Protein AF-A0A0M3JFP6-F1 (afdb_monomer_lite)

pLDDT: mean 85.05, std 11.23, range [45.84, 94.44]

InterPro domains:
  IPR027417 P-loop containing nucleoside triphosphate hydrolase [G3DSA:3.40.50.300] (1-70)
  IPR027417 P-loop containing nucleoside triphosphate hydrolase [SSF52540] (1-60)

Radius of gyration: 14.87 Å; chains: 1; bounding box: 34×40×28 Å

Organism: Anisakis simplex (NCBI:txid6269)

Foldseek 3Di:
DEAEPPVVVVPVVSQQVVLVVPDPPVCSVVDDDQDPVNQLVVCVVVVHQWYKYWYFDPDPDRDIDMDIGGNPPPD

Secondary structure (DSSP, 8-state):
-EEE-GGGGG-HHHHHHHHHHHS-GGGGGG--PPPHHHHHHHHHHTT-SEEEEEEEE-SSS-EEEEEEEE-----

Structure (mmCIF, N/CA/C/O backbone):
data_AF-A0A0M3JFP6-F1
#
_entry.id   AF-A0A0M3JFP6-F1
#
loop_
_atom_site.group_PDB
_atom_site.id
_atom_site.type_symbol
_atom_site.label_atom_id
_atom_site.label_alt_id
_atom_site.label_comp_id
_atom_site.label_asym_id
_atom_site.label_entity_id
_atom_site.label_seq_id
_atom_site.pdbx_PDB_ins_code
_atom_site.Cartn_x
_atom_site.Cartn_y
_atom_site.Cartn_z
_atom_site.occupancy
_atom_site.B_iso_or_equiv
_atom_site.auth_seq_id
_atom_site.auth_comp_id
_atom_site.auth_asym_id
_atom_site.auth_atom_id
_atom_site.pdbx_PDB_model_num
ATOM 1 N N . LEU A 1 1 ? -0.665 -5.117 -11.851 1.00 90.12 1 LEU A N 1
ATOM 2 C CA . LEU A 1 1 ? -1.239 -4.174 -10.865 1.00 90.12 1 LEU A CA 1
ATOM 3 C C . LEU A 1 1 ? -0.126 -3.250 -10.399 1.00 90.12 1 LEU A C 1
ATOM 5 O O . LEU A 1 1 ? 0.935 -3.759 -10.069 1.00 90.12 1 LEU A O 1
ATOM 9 N N . ALA A 1 2 ? -0.345 -1.938 -10.391 1.00 92.19 2 ALA A N 1
ATOM 10 C CA . ALA A 1 2 ? 0.637 -0.971 -9.902 1.00 92.19 2 ALA A CA 1
ATOM 11 C C . ALA A 1 2 ? 0.100 -0.271 -8.645 1.00 92.19 2 ALA A C 1
ATOM 13 O O . ALA A 1 2 ? -1.014 0.251 -8.662 1.00 92.19 2 ALA A O 1
ATOM 14 N N . ALA A 1 3 ? 0.885 -0.278 -7.571 1.00 92.44 3 ALA A N 1
ATOM 15 C CA . ALA A 1 3 ? 0.660 0.485 -6.353 1.00 92.44 3 ALA A CA 1
ATOM 16 C C . ALA A 1 3 ? 1.600 1.694 -6.334 1.00 92.44 3 ALA A C 1
ATOM 18 O O . ALA A 1 3 ? 2.809 1.562 -6.513 1.00 92.44 3 ALA A O 1
ATOM 19 N N . ASN A 1 4 ? 1.033 2.873 -6.095 1.00 91.75 4 ASN A N 1
ATOM 20 C CA . ASN A 1 4 ? 1.747 4.145 -6.129 1.00 91.75 4 ASN A CA 1
ATOM 21 C C . ASN A 1 4 ? 1.825 4.763 -4.731 1.00 91.75 4 ASN A C 1
ATOM 23 O O . ASN A 1 4 ? 1.055 4.395 -3.845 1.00 91.75 4 ASN A O 1
ATOM 27 N N . LYS A 1 5 ? 2.707 5.757 -4.572 1.00 89.56 5 LYS A N 1
ATOM 28 C CA . LYS A 1 5 ? 2.867 6.542 -3.335 1.00 89.56 5 LYS A CA 1
ATOM 29 C C . LYS A 1 5 ? 3.151 5.671 -2.103 1.00 89.56 5 LYS A C 1
ATOM 31 O O . LYS A 1 5 ? 2.671 5.940 -1.003 1.00 89.56 5 LYS A O 1
ATOM 36 N N . ILE A 1 6 ? 3.907 4.586 -2.291 1.00 90.38 6 ILE A N 1
ATOM 37 C CA . ILE A 1 6 ? 4.223 3.622 -1.222 1.00 90.38 6 ILE A CA 1
ATOM 38 C C . ILE A 1 6 ? 5.011 4.247 -0.063 1.00 90.38 6 ILE A C 1
ATOM 40 O O . ILE A 1 6 ? 5.016 3.716 1.045 1.00 90.38 6 ILE A O 1
ATOM 44 N N . ASP A 1 7 ? 5.665 5.375 -0.321 1.00 87.69 7 ASP A N 1
ATOM 45 C CA . ASP A 1 7 ? 6.388 6.208 0.634 1.00 87.69 7 ASP A CA 1
ATOM 46 C C . ASP A 1 7 ? 5.498 6.727 1.773 1.00 87.69 7 ASP A C 1
ATOM 48 O O . ASP A 1 7 ? 5.976 6.797 2.907 1.00 87.69 7 ASP A O 1
ATOM 52 N N . ILE A 1 8 ? 4.197 6.939 1.527 1.00 89.38 8 ILE A N 1
ATOM 53 C CA . ILE A 1 8 ? 3.218 7.366 2.544 1.00 89.38 8 ILE A CA 1
ATOM 54 C C . ILE A 1 8 ? 3.163 6.395 3.731 1.00 89.38 8 ILE A C 1
ATOM 56 O O . ILE A 1 8 ? 2.901 6.815 4.857 1.00 89.38 8 ILE A O 1
ATOM 60 N N . ARG A 1 9 ? 3.467 5.105 3.526 1.00 88.62 9 ARG A N 1
ATOM 61 C CA . ARG A 1 9 ? 3.498 4.100 4.606 1.00 88.62 9 ARG A CA 1
ATOM 62 C C . ARG A 1 9 ? 4.477 4.452 5.731 1.00 88.62 9 ARG A C 1
ATOM 64 O O . ARG A 1 9 ? 4.310 3.962 6.842 1.00 88.62 9 ARG A O 1
ATOM 71 N N . ASN A 1 10 ? 5.472 5.296 5.455 1.00 86.88 10 ASN A N 1
ATOM 72 C CA . ASN A 1 10 ? 6.480 5.727 6.421 1.00 86.88 10 ASN A CA 1
ATOM 73 C C . ASN A 1 10 ? 6.184 7.115 7.024 1.00 86.88 10 ASN A C 1
ATOM 75 O O . ASN A 1 10 ? 7.006 7.637 7.776 1.00 86.88 10 ASN A O 1
ATOM 79 N N . GLU A 1 11 ? 5.038 7.728 6.703 1.00 88.88 11 GLU A N 1
ATOM 80 C CA . GLU A 1 11 ? 4.689 9.094 7.104 1.00 88.88 11 GLU A CA 1
ATOM 81 C C . GLU A 1 11 ? 3.432 9.138 7.992 1.00 88.88 11 GLU A C 1
ATOM 83 O O . GLU A 1 11 ? 2.334 9.426 7.512 1.00 88.88 11 GLU A O 1
ATOM 88 N N . PRO A 1 12 ? 3.555 8.916 9.313 1.00 87.56 12 PRO A N 1
ATOM 89 C CA . PRO A 1 12 ? 2.400 8.755 10.204 1.00 87.56 12 PRO A CA 1
ATOM 90 C C . PRO A 1 12 ? 1.450 9.963 10.223 1.00 87.56 12 PRO A C 1
ATOM 92 O O . PRO A 1 12 ? 0.238 9.790 10.287 1.00 87.56 12 PRO A O 1
ATOM 95 N N . LYS A 1 13 ? 1.976 11.189 10.088 1.00 88.81 13 LYS A N 1
ATOM 96 C CA . LYS A 1 13 ? 1.149 12.408 10.004 1.00 88.81 13 LYS A CA 1
ATOM 97 C C . LYS A 1 13 ? 0.306 12.454 8.728 1.00 88.81 13 LYS A C 1
ATOM 99 O O . LYS A 1 13 ? -0.837 12.900 8.750 1.00 88.81 13 LYS A O 1
ATOM 104 N N . THR A 1 14 ? 0.877 11.996 7.617 1.00 88.44 14 THR A N 1
ATOM 105 C CA . THR A 1 14 ? 0.194 11.926 6.324 1.00 88.44 14 THR A CA 1
ATOM 106 C C . THR A 1 14 ? -0.898 10.856 6.370 1.00 88.44 14 THR A C 1
ATOM 108 O O . THR A 1 14 ? -1.998 11.090 5.876 1.00 88.44 14 THR A O 1
ATOM 111 N N . ILE A 1 15 ? -0.639 9.728 7.043 1.00 90.06 15 ILE A N 1
ATOM 112 C CA . ILE A 1 15 ? -1.612 8.648 7.281 1.00 90.06 15 ILE A CA 1
ATOM 113 C C . ILE A 1 15 ? -2.812 9.148 8.092 1.00 90.06 15 ILE A C 1
ATOM 115 O O . ILE A 1 15 ? -3.945 8.938 7.671 1.00 90.06 15 ILE A O 1
ATOM 119 N N . GLU A 1 16 ? -2.584 9.837 9.215 1.00 88.69 16 GLU A N 1
ATOM 120 C CA . GLU A 1 16 ? -3.664 10.372 10.061 1.00 88.69 16 GLU A CA 1
ATOM 121 C C . GLU A 1 16 ? -4.551 11.358 9.291 1.00 88.69 16 GLU A C 1
ATOM 123 O O . GLU A 1 16 ? -5.779 11.290 9.354 1.00 88.69 16 GLU A O 1
ATOM 128 N N . LYS A 1 17 ? -3.931 12.252 8.511 1.00 90.56 17 LYS A N 1
ATOM 129 C CA . LYS A 1 17 ? -4.660 13.202 7.669 1.00 90.56 17 LYS A CA 1
ATOM 130 C C . LYS A 1 17 ? -5.502 12.486 6.607 1.00 90.56 17 LYS A C 1
ATOM 132 O O . LYS A 1 17 ? -6.678 12.800 6.463 1.00 90.56 17 LYS A O 1
ATOM 137 N N . LEU A 1 18 ? -4.924 11.510 5.905 1.00 89.50 18 LEU A N 1
ATOM 138 C CA . LEU A 1 18 ? -5.628 10.701 4.902 1.00 89.50 18 LEU A CA 1
ATOM 139 C C . LEU A 1 18 ? -6.806 9.929 5.503 1.00 89.50 18 LEU A C 1
ATOM 141 O O . LEU A 1 18 ? -7.863 9.867 4.882 1.00 89.50 18 LEU A O 1
ATOM 145 N N . ALA A 1 19 ? -6.638 9.365 6.701 1.00 90.38 19 ALA A N 1
ATOM 146 C CA . ALA A 1 19 ? -7.706 8.663 7.403 1.00 90.38 19 ALA A CA 1
ATOM 147 C C . ALA A 1 19 ? -8.913 9.585 7.622 1.00 90.38 19 ALA A C 1
ATOM 149 O O . ALA A 1 19 ? -10.028 9.223 7.261 1.00 90.38 19 ALA A O 1
ATOM 150 N N . ARG A 1 20 ? -8.677 10.806 8.118 1.00 90.56 20 ARG A N 1
ATOM 151 C CA . ARG A 1 20 ? -9.726 11.813 8.362 1.00 90.56 20 ARG A CA 1
ATOM 152 C C . ARG A 1 20 ? -10.363 12.382 7.097 1.00 90.56 20 ARG A C 1
ATOM 154 O O . ARG A 1 20 ? -11.499 12.831 7.148 1.00 90.56 20 ARG A O 1
ATOM 161 N N . GLU A 1 21 ? -9.639 12.410 5.981 1.00 91.12 21 GLU A N 1
ATOM 162 C CA . GLU A 1 21 ? -10.180 12.884 4.699 1.00 91.12 21 GLU A CA 1
ATOM 163 C C . GLU A 1 21 ? -11.050 11.831 4.001 1.00 91.12 21 GLU A C 1
ATOM 165 O O . GLU A 1 21 ? -11.990 12.184 3.290 1.00 91.12 21 GLU A O 1
ATOM 170 N N . LEU A 1 22 ? -10.728 10.545 4.169 1.00 87.25 22 LEU A N 1
ATOM 171 C CA . LEU A 1 22 ? -11.385 9.446 3.456 1.00 87.25 22 LEU A CA 1
ATOM 172 C C . LEU A 1 22 ? -12.479 8.748 4.271 1.00 87.25 22 LEU A C 1
ATOM 174 O O . LEU A 1 22 ? -13.355 8.119 3.680 1.00 87.25 22 LEU A O 1
ATOM 178 N N . TYR A 1 23 ? -12.424 8.834 5.599 1.00 87.94 23 TYR A N 1
ATOM 179 C CA . TYR A 1 23 ? -13.331 8.148 6.515 1.00 87.94 23 TYR A CA 1
ATOM 180 C C . TYR A 1 23 ? -13.967 9.142 7.489 1.00 87.94 23 TYR A C 1
ATOM 182 O O . TYR A 1 23 ? -13.384 10.174 7.818 1.00 87.94 23 TYR A O 1
ATOM 190 N N . GLY A 1 24 ? -15.174 8.818 7.959 1.00 86.19 24 GLY A N 1
ATOM 191 C CA . GLY A 1 24 ? -15.799 9.523 9.080 1.00 86.19 24 GLY A CA 1
ATOM 192 C C . GLY A 1 24 ? -15.058 9.260 10.394 1.00 86.19 24 GLY A C 1
ATOM 193 O O . GLY A 1 24 ? -14.299 8.293 10.501 1.00 86.19 24 GLY A O 1
ATOM 194 N N . GLU A 1 25 ? -15.279 10.107 11.408 1.00 85.56 25 GLU A N 1
ATOM 195 C CA . GLU A 1 25 ? -14.639 9.945 12.727 1.00 85.56 25 GLU A CA 1
ATOM 196 C C . GLU A 1 25 ? -14.930 8.578 13.366 1.00 85.56 25 GLU A C 1
ATOM 198 O O . GLU A 1 25 ? -14.070 8.015 14.038 1.00 85.56 25 GLU A O 1
ATOM 203 N N . ASP A 1 26 ? -16.101 8.005 13.085 1.00 89.12 26 ASP A N 1
ATOM 204 C CA . ASP A 1 26 ? -16.549 6.680 13.521 1.00 89.12 26 ASP A CA 1
ATOM 205 C C . ASP A 1 26 ? -15.763 5.513 12.896 1.00 89.12 26 ASP A C 1
ATOM 207 O O . ASP A 1 26 ? -15.850 4.383 13.374 1.00 89.12 26 ASP A O 1
ATOM 211 N N . GLN A 1 27 ? -14.997 5.764 11.832 1.00 85.31 27 GLN A N 1
ATOM 212 C CA . GLN A 1 27 ? -14.317 4.731 11.043 1.00 85.31 27 GLN A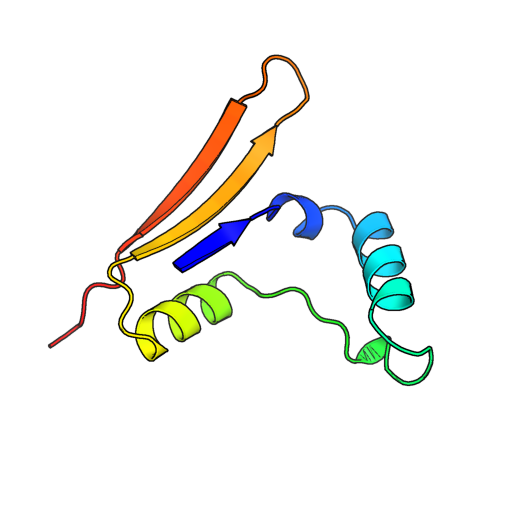 CA 1
ATOM 213 C C . GLN A 1 27 ? -12.795 4.904 10.991 1.00 85.31 27 GLN A C 1
ATOM 215 O O . GLN A 1 27 ? -12.118 4.129 10.310 1.00 85.31 27 GLN A O 1
ATOM 220 N N . LEU A 1 28 ? -12.234 5.869 11.729 1.00 84.38 28 LEU A N 1
ATOM 221 C CA . LEU A 1 28 ? -10.789 6.121 11.751 1.00 84.38 28 LEU A CA 1
ATOM 222 C C . LEU A 1 28 ? -9.984 4.889 12.176 1.00 84.38 28 LEU A C 1
ATOM 224 O O . LEU A 1 28 ? -8.968 4.586 11.553 1.00 84.38 28 LEU A O 1
ATOM 228 N N . ASP A 1 29 ? -10.481 4.127 13.152 1.00 86.00 29 ASP A N 1
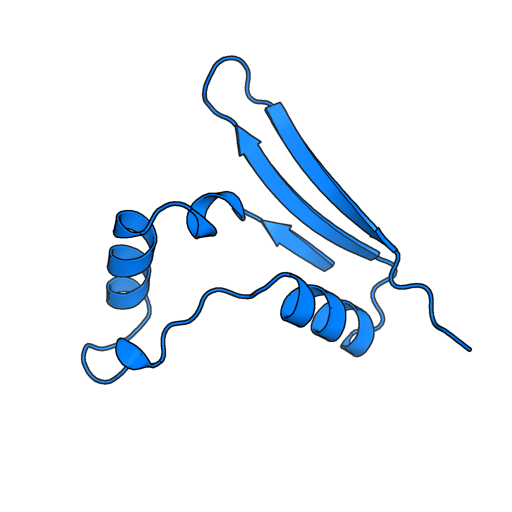ATOM 229 C CA . ASP A 1 29 ? -9.832 2.900 13.635 1.00 86.00 29 ASP A CA 1
ATOM 230 C C . ASP A 1 29 ? -9.803 1.776 12.584 1.00 86.00 29 ASP A C 1
ATOM 232 O O . ASP A 1 29 ? -9.031 0.824 12.695 1.00 86.00 29 ASP A O 1
ATOM 236 N N . SER A 1 30 ? -10.635 1.878 11.543 1.00 85.62 30 SER A N 1
ATOM 237 C CA . SER A 1 30 ? -10.682 0.920 10.433 1.00 85.62 30 SER A CA 1
ATOM 238 C C . SER A 1 30 ? -9.762 1.304 9.272 1.00 85.62 30 SER A C 1
ATOM 240 O O . SER A 1 30 ? -9.575 0.503 8.349 1.00 85.62 30 SER A O 1
ATOM 242 N N . PHE A 1 31 ? -9.177 2.507 9.287 1.00 88.44 31 PHE A N 1
ATOM 243 C CA . PHE A 1 31 ? -8.281 2.944 8.225 1.00 88.44 31 PHE A CA 1
ATOM 244 C C . PHE A 1 31 ? -6.984 2.138 8.241 1.00 88.44 31 PHE A C 1
ATOM 246 O O . PHE A 1 31 ? -6.199 2.182 9.187 1.00 88.44 31 PHE A O 1
ATOM 253 N N . LYS A 1 32 ? -6.712 1.444 7.136 1.00 90.12 32 LYS A N 1
ATOM 254 C CA . LYS A 1 32 ? -5.441 0.758 6.910 1.00 90.12 32 LYS A CA 1
ATOM 255 C C . LYS A 1 32 ? -4.932 1.019 5.503 1.00 90.12 32 LYS A C 1
ATOM 257 O O . LYS A 1 32 ? -5.681 0.967 4.528 1.00 90.12 32 LYS A O 1
ATOM 262 N N . LEU A 1 33 ? -3.631 1.265 5.391 1.00 91.31 33 LEU A N 1
ATOM 263 C CA . LEU A 1 33 ? -2.969 1.286 4.095 1.00 91.31 33 LEU A CA 1
ATOM 264 C C . LEU A 1 33 ? -2.855 -0.135 3.548 1.00 91.31 33 LEU A C 1
ATOM 266 O O . LEU A 1 33 ? -2.618 -1.082 4.295 1.00 91.31 33 LEU A O 1
ATOM 270 N N . VAL A 1 34 ? -2.958 -0.264 2.226 1.00 91.75 34 VAL A N 1
ATOM 271 C CA . VAL A 1 34 ? -2.736 -1.540 1.544 1.00 91.75 34 VAL A CA 1
ATOM 272 C C . VAL A 1 34 ? -1.289 -1.971 1.755 1.00 91.75 34 VAL A C 1
ATOM 274 O O . VAL A 1 34 ? -0.354 -1.244 1.394 1.00 91.75 34 VAL A O 1
ATOM 277 N N . THR A 1 35 ? -1.102 -3.157 2.324 1.00 92.25 35 THR A N 1
ATOM 278 C CA . THR A 1 35 ? 0.213 -3.784 2.499 1.00 92.25 35 THR A CA 1
ATOM 279 C C . THR A 1 35 ? 0.712 -4.399 1.192 1.00 92.25 35 THR A C 1
ATOM 281 O O . THR A 1 35 ? -0.060 -4.641 0.261 1.00 92.25 35 THR A O 1
ATOM 284 N N . ARG A 1 36 ? 2.017 -4.690 1.115 1.00 91.25 36 ARG A N 1
ATOM 285 C CA . ARG A 1 36 ? 2.600 -5.382 -0.046 1.00 91.25 36 ARG A CA 1
ATOM 286 C C . ARG A 1 36 ? 1.907 -6.725 -0.304 1.00 91.25 36 ARG A C 1
ATOM 288 O O . ARG A 1 36 ? 1.500 -6.997 -1.426 1.00 91.25 36 ARG A O 1
ATOM 295 N N . GLU A 1 37 ? 1.729 -7.531 0.742 1.00 92.69 37 GLU A N 1
ATOM 296 C CA . GLU A 1 37 ? 1.113 -8.859 0.642 1.00 92.69 37 GLU A CA 1
ATOM 297 C C . GLU A 1 37 ? -0.341 -8.785 0.152 1.00 92.69 37 GLU A C 1
ATOM 299 O O . GLU A 1 37 ? -0.754 -9.577 -0.694 1.00 92.69 37 GLU A O 1
ATOM 304 N N . GLU A 1 38 ? -1.124 -7.817 0.636 1.00 93.69 38 GLU A N 1
ATOM 305 C CA . GLU A 1 38 ? -2.481 -7.578 0.129 1.00 93.69 38 GLU A CA 1
ATOM 306 C C . GLU A 1 38 ? -2.465 -7.159 -1.348 1.00 93.69 38 GLU A C 1
ATOM 308 O O . GLU A 1 38 ? -3.298 -7.631 -2.125 1.00 93.69 38 GLU A O 1
ATOM 313 N N . GLY A 1 39 ? -1.500 -6.329 -1.755 1.00 93.38 39 GLY A N 1
ATOM 314 C CA . GLY A 1 39 ? -1.288 -5.941 -3.150 1.00 93.38 39 GLY A CA 1
ATOM 315 C C . GLY A 1 39 ? -0.947 -7.127 -4.058 1.00 93.38 39 GLY A C 1
ATOM 316 O O . GLY A 1 39 ? -1.557 -7.284 -5.116 1.00 93.38 39 GLY A O 1
ATOM 317 N N . GLU A 1 40 ? -0.045 -8.008 -3.627 1.00 93.56 40 GLU A N 1
ATOM 318 C CA . GLU A 1 40 ? 0.308 -9.245 -4.338 1.00 93.56 40 GLU A CA 1
ATOM 319 C C . GLU A 1 40 ? -0.885 -10.206 -4.432 1.00 93.56 40 GLU A C 1
ATOM 321 O O . GLU A 1 40 ? -1.187 -10.728 -5.509 1.00 93.56 40 GLU A O 1
ATOM 326 N N . LYS A 1 41 ? -1.622 -10.415 -3.332 1.00 93.94 41 LYS A N 1
ATOM 327 C CA . LYS A 1 41 ? -2.849 -11.233 -3.324 1.00 93.94 41 LYS A CA 1
ATOM 328 C C . LYS A 1 41 ? -3.897 -10.673 -4.278 1.00 93.94 41 LYS A C 1
ATOM 330 O O . LYS A 1 41 ? -4.524 -11.439 -5.008 1.00 93.94 41 LYS A O 1
ATOM 335 N N . LEU A 1 42 ? -4.076 -9.353 -4.306 1.00 94.06 42 LEU A N 1
ATOM 336 C CA . LEU A 1 42 ? -4.997 -8.699 -5.229 1.00 94.06 42 LEU A CA 1
ATOM 337 C C . LEU A 1 42 ? -4.538 -8.857 -6.681 1.00 94.06 42 LEU A C 1
ATOM 339 O O . LEU A 1 42 ? -5.356 -9.195 -7.532 1.00 94.06 42 LEU A O 1
ATOM 343 N N . ALA A 1 43 ? -3.245 -8.678 -6.961 1.00 93.88 43 ALA A N 1
ATOM 344 C CA . ALA A 1 43 ? -2.668 -8.878 -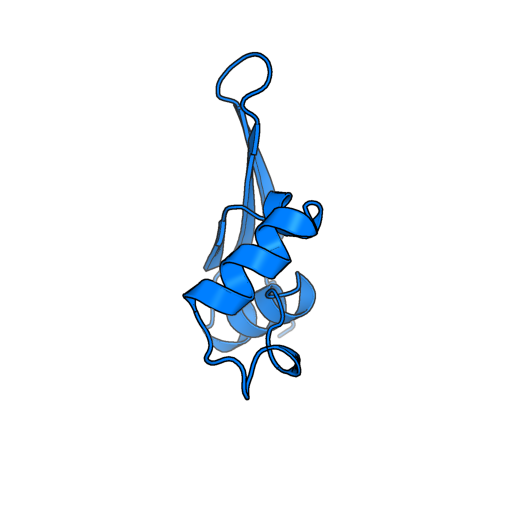8.289 1.00 93.88 43 ALA A CA 1
ATOM 345 C C . ALA A 1 43 ? -2.889 -10.314 -8.793 1.00 93.88 43 ALA A C 1
ATOM 347 O O . ALA A 1 43 ? -3.344 -10.500 -9.922 1.00 93.88 43 ALA A O 1
ATOM 348 N N . ASN A 1 44 ? -2.672 -11.312 -7.933 1.00 92.38 44 ASN A N 1
ATOM 349 C CA . ASN A 1 44 ? -2.982 -12.712 -8.222 1.00 92.38 44 ASN A CA 1
ATOM 350 C C . ASN A 1 44 ? -4.480 -12.925 -8.480 1.00 92.38 44 ASN A C 1
ATOM 352 O O . ASN A 1 44 ? -4.855 -13.541 -9.478 1.00 92.38 44 ASN A O 1
ATOM 356 N N . LYS A 1 45 ? -5.345 -12.377 -7.616 1.00 94.44 45 LYS A N 1
ATOM 357 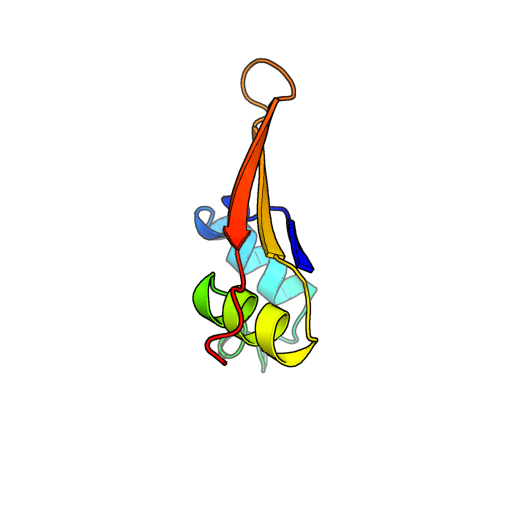C CA . LYS A 1 45 ? -6.807 -12.519 -7.710 1.00 94.44 45 LYS A CA 1
ATOM 358 C C . LYS A 1 45 ? -7.368 -11.978 -9.026 1.00 94.44 45 LYS A C 1
ATOM 360 O O . LYS A 1 45 ? -8.285 -12.575 -9.577 1.00 94.44 45 LYS A O 1
ATOM 365 N N . ILE A 1 46 ? -6.827 -10.869 -9.529 1.00 93.94 46 ILE A N 1
ATOM 366 C CA . ILE A 1 46 ? -7.262 -10.268 -10.801 1.00 93.94 46 ILE A CA 1
ATOM 367 C C . ILE A 1 46 ? -6.534 -10.846 -12.024 1.00 93.94 46 ILE A C 1
ATOM 369 O O . ILE A 1 46 ? -6.772 -10.395 -13.141 1.00 93.94 46 ILE A O 1
ATOM 373 N N . GLY A 1 47 ? -5.630 -11.814 -11.834 1.00 91.94 47 GLY A N 1
ATOM 374 C CA . GLY A 1 47 ? -4.846 -12.408 -12.915 1.00 91.94 47 GLY A CA 1
ATOM 375 C C . GLY A 1 47 ? -3.846 -11.445 -13.560 1.00 91.94 47 GLY A C 1
ATOM 376 O O . GLY A 1 47 ? -3.559 -11.580 -14.748 1.00 91.94 47 GLY A O 1
ATOM 377 N N . ALA A 1 48 ? -3.330 -10.468 -12.809 1.00 91.75 48 ALA A N 1
ATOM 378 C CA . ALA A 1 48 ? -2.276 -9.589 -13.299 1.00 91.75 48 ALA A CA 1
ATOM 379 C C . ALA A 1 48 ? -0.989 -10.384 -13.579 1.00 91.75 48 ALA A C 1
ATOM 381 O O . ALA A 1 48 ? -0.710 -11.379 -12.917 1.00 91.75 48 ALA A O 1
ATOM 382 N N . TYR A 1 49 ? -0.196 -9.912 -14.545 1.00 90.25 49 TYR A N 1
ATOM 383 C CA . TYR A 1 49 ? 1.108 -10.502 -14.871 1.00 90.25 49 TYR A CA 1
ATOM 384 C C . TYR A 1 49 ? 2.175 -10.235 -13.797 1.00 90.25 49 TYR A C 1
ATOM 386 O O . TYR A 1 49 ? 3.019 -11.081 -13.528 1.00 90.25 49 TYR A O 1
ATOM 394 N N . ALA A 1 50 ? 2.133 -9.042 -13.202 1.00 89.62 50 ALA A N 1
ATOM 395 C CA . ALA A 1 50 ? 3.041 -8.634 -12.141 1.00 89.62 50 ALA A CA 1
ATOM 396 C C . ALA A 1 50 ? 2.362 -7.636 -11.196 1.00 89.62 50 ALA A C 1
ATOM 398 O O . ALA A 1 50 ? 1.411 -6.926 -11.571 1.00 89.62 50 ALA A O 1
ATOM 399 N N . PHE A 1 51 ? 2.887 -7.556 -9.979 1.00 92.88 51 PHE A N 1
ATOM 400 C CA . PHE A 1 51 ? 2.617 -6.503 -9.011 1.00 92.88 51 PHE A CA 1
ATOM 401 C C . PHE A 1 51 ? 3.822 -5.560 -8.941 1.00 92.88 51 PHE A C 1
ATOM 403 O O . PHE A 1 51 ? 4.957 -6.008 -8.837 1.00 92.88 51 PHE A O 1
ATOM 410 N N . VAL A 1 52 ? 3.592 -4.251 -9.016 1.00 93.69 52 VAL A N 1
ATOM 411 C CA . VAL A 1 52 ? 4.663 -3.247 -8.983 1.00 93.69 52 VAL A CA 1
ATOM 412 C C . VAL A 1 52 ? 4.353 -2.216 -7.914 1.00 93.69 52 VAL A C 1
ATOM 414 O O . VAL A 1 52 ? 3.244 -1.693 -7.873 1.00 93.69 52 VAL A O 1
ATOM 417 N N . GLU A 1 53 ? 5.332 -1.900 -7.075 1.00 92.56 53 GLU A N 1
ATOM 418 C CA . GLU A 1 53 ? 5.260 -0.825 -6.087 1.00 92.56 53 GLU A CA 1
ATOM 419 C C . GLU A 1 53 ? 6.175 0.323 -6.505 1.00 92.56 53 GLU A C 1
ATOM 421 O O . GLU A 1 53 ? 7.362 0.096 -6.727 1.00 92.56 53 GLU A O 1
ATOM 426 N N . CYS A 1 54 ? 5.646 1.544 -6.597 1.00 91.25 54 CYS A N 1
ATOM 427 C CA . CYS A 1 54 ? 6.391 2.718 -7.047 1.00 91.25 54 CYS A CA 1
ATOM 428 C C . CYS A 1 54 ? 6.236 3.919 -6.099 1.00 91.25 54 CYS A C 1
ATOM 430 O O . CYS A 1 54 ? 5.142 4.219 -5.608 1.00 91.25 54 CYS A O 1
ATOM 432 N N . SER A 1 55 ? 7.327 4.662 -5.908 1.00 89.25 55 SER A N 1
ATOM 433 C CA . SER A 1 55 ? 7.342 5.991 -5.282 1.00 89.25 55 SER A CA 1
ATOM 434 C C . SER A 1 55 ? 8.180 6.980 -6.087 1.00 89.25 55 SER A C 1
ATOM 436 O O . SER A 1 55 ? 9.137 6.608 -6.772 1.00 89.25 55 SER A O 1
ATOM 438 N N . VAL A 1 56 ? 7.819 8.260 -5.992 1.00 85.19 56 VAL A N 1
ATOM 439 C CA . VAL A 1 56 ? 8.614 9.366 -6.535 1.00 85.19 56 VAL A CA 1
ATOM 440 C C . VAL A 1 56 ? 9.461 9.927 -5.400 1.00 85.19 56 VAL A C 1
ATOM 442 O O . VAL A 1 56 ? 8.940 10.257 -4.339 1.00 85.19 56 VAL A O 1
ATOM 445 N N . LYS A 1 57 ? 10.779 10.016 -5.596 1.00 70.69 57 LYS A N 1
ATOM 446 C CA . LYS A 1 57 ? 11.686 10.659 -4.639 1.00 70.69 57 LYS A CA 1
ATOM 447 C C . LYS A 1 57 ? 11.969 12.087 -5.098 1.00 70.69 57 LYS A C 1
ATOM 449 O O . LYS A 1 57 ? 12.700 12.290 -6.066 1.00 70.69 57 LYS A O 1
ATOM 454 N N . ASP A 1 58 ? 11.453 13.065 -4.357 1.00 62.78 58 ASP A N 1
ATOM 455 C CA . ASP A 1 58 ? 11.587 14.494 -4.695 1.00 62.78 58 ASP A CA 1
ATOM 456 C C . ASP A 1 58 ? 12.952 15.110 -4.349 1.00 62.78 58 ASP A C 1
ATOM 458 O O . ASP A 1 58 ? 13.257 16.227 -4.753 1.00 62.78 58 ASP A O 1
ATOM 462 N N . LYS A 1 59 ? 13.818 14.412 -3.605 1.00 58.00 59 LYS A N 1
ATOM 463 C CA . LYS A 1 59 ? 14.901 15.100 -2.883 1.00 58.00 59 LYS A CA 1
ATO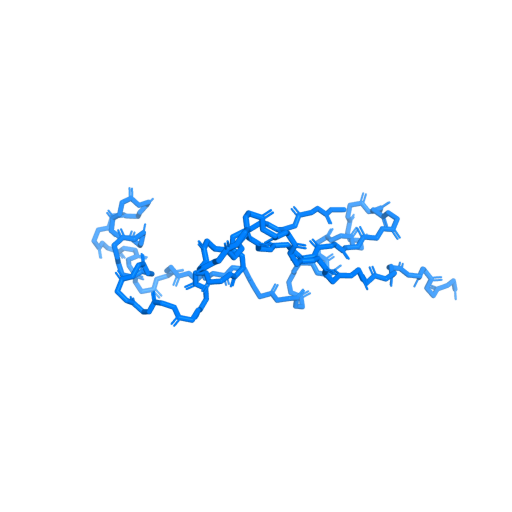M 464 C C . LYS A 1 59 ? 16.062 15.643 -3.724 1.00 58.00 59 LYS A C 1
ATOM 466 O O . LYS A 1 59 ? 16.796 16.463 -3.187 1.00 58.00 59 LYS A O 1
ATOM 471 N N . VAL A 1 60 ? 16.277 15.233 -4.983 1.00 57.22 60 VAL A N 1
ATOM 472 C CA . VAL A 1 60 ? 17.433 15.759 -5.760 1.00 57.22 60 VAL A CA 1
ATOM 473 C C . VAL A 1 60 ? 17.230 15.776 -7.283 1.00 57.22 60 VAL A C 1
ATOM 475 O O . VAL A 1 60 ? 17.704 16.680 -7.961 1.00 57.22 60 VAL A O 1
ATOM 478 N N . LYS A 1 61 ? 16.518 14.800 -7.844 1.00 59.31 61 LYS A N 1
ATOM 479 C CA . LYS A 1 61 ? 16.098 14.705 -9.253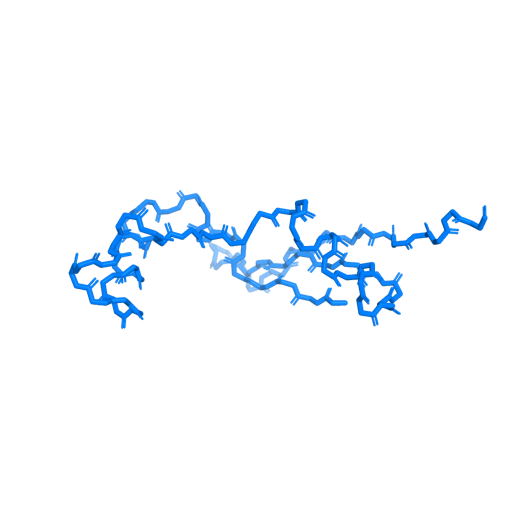 1.00 59.31 61 LYS A CA 1
ATOM 480 C C . LYS A 1 61 ? 14.839 13.851 -9.225 1.00 59.31 61 LYS A C 1
ATOM 482 O O . LYS A 1 61 ? 14.892 12.826 -8.549 1.00 59.31 61 LYS A O 1
ATOM 487 N N . HIS A 1 62 ? 13.759 14.255 -9.899 1.00 63.03 62 HIS A N 1
ATOM 488 C CA . HIS A 1 62 ? 12.508 13.491 -10.010 1.00 63.03 62 HIS A CA 1
ATOM 489 C C . HIS A 1 62 ? 12.814 12.051 -10.446 1.00 63.03 62 HIS A C 1
ATOM 491 O O . HIS A 1 62 ? 12.947 11.752 -11.631 1.00 63.03 62 HIS A O 1
ATOM 497 N N . SER A 1 63 ? 13.027 11.177 -9.469 1.00 72.06 63 SER A N 1
ATOM 498 C CA . SER A 1 63 ? 13.519 9.822 -9.665 1.00 72.06 63 SER A CA 1
ATOM 499 C C . SER A 1 63 ? 12.435 8.892 -9.173 1.00 72.06 63 SER A C 1
ATOM 501 O O . SER A 1 63 ? 11.954 9.005 -8.044 1.00 72.06 63 SER A O 1
ATOM 503 N N . ILE A 1 64 ? 12.004 8.011 -10.066 1.00 79.44 64 ILE A N 1
ATOM 504 C CA . ILE A 1 64 ? 10.973 7.027 -9.774 1.00 79.44 64 ILE A CA 1
ATOM 505 C C . ILE A 1 64 ? 11.689 5.761 -9.319 1.00 79.44 64 ILE A C 1
ATOM 507 O O . ILE A 1 64 ? 12.545 5.232 -10.027 1.00 79.44 64 ILE A O 1
ATOM 511 N N . SER A 1 65 ? 11.353 5.291 -8.123 1.00 84.06 65 SER A N 1
ATOM 512 C CA . SER A 1 65 ? 11.813 4.012 -7.593 1.00 84.06 65 SER A CA 1
ATOM 513 C C . SER A 1 65 ? 10.663 3.026 -7.706 1.00 84.06 65 SER A C 1
ATOM 515 O O . SER A 1 65 ? 9.650 3.218 -7.038 1.00 84.06 65 SER A O 1
ATOM 517 N N . CYS A 1 66 ? 10.818 1.985 -8.524 1.00 86.69 66 CYS A N 1
ATOM 518 C CA . CYS A 1 66 ? 9.831 0.919 -8.662 1.00 86.69 66 CYS A CA 1
ATOM 519 C C . CYS A 1 66 ? 10.447 -0.439 -8.319 1.00 86.69 66 CYS A C 1
ATOM 521 O O . CYS A 1 66 ? 11.550 -0.751 -8.767 1.00 86.69 66 CYS A O 1
ATOM 523 N N . THR A 1 67 ? 9.707 -1.254 -7.573 1.00 87.31 67 THR A N 1
ATOM 524 C CA . THR A 1 67 ? 10.040 -2.651 -7.280 1.00 87.31 67 THR A CA 1
ATOM 525 C C . THR A 1 67 ? 8.987 -3.543 -7.922 1.00 87.31 67 THR A C 1
ATOM 527 O O . THR A 1 67 ? 7.793 -3.369 -7.673 1.00 87.31 67 THR A O 1
ATOM 530 N N . VAL A 1 68 ? 9.427 -4.483 -8.759 1.00 87.38 68 VAL A N 1
ATOM 531 C CA . VAL A 1 68 ? 8.560 -5.406 -9.502 1.00 87.38 68 VAL A CA 1
ATOM 532 C C . VAL A 1 68 ? 8.573 -6.773 -8.827 1.00 87.38 68 VAL A C 1
ATOM 534 O O . VAL A 1 68 ? 9.634 -7.284 -8.477 1.00 87.38 68 VAL A O 1
ATOM 537 N N . TRP A 1 69 ? 7.389 -7.356 -8.679 1.00 85.00 69 TRP A N 1
ATOM 538 C CA . TRP A 1 69 ? 7.158 -8.688 -8.141 1.00 85.00 69 TRP A CA 1
ATOM 539 C C . TRP A 1 69 ? 6.375 -9.495 -9.173 1.00 85.00 69 TRP A C 1
ATOM 541 O O . TRP A 1 69 ? 5.211 -9.194 -9.462 1.00 85.00 69 TRP A O 1
ATOM 551 N N . ASP A 1 70 ? 7.018 -10.509 -9.744 1.00 83.44 70 ASP A N 1
ATOM 552 C CA . ASP A 1 70 ? 6.350 -11.409 -10.675 1.00 83.44 70 ASP A CA 1
ATOM 553 C C . ASP A 1 70 ? 5.314 -12.248 -9.930 1.00 83.44 70 ASP A C 1
ATOM 555 O O . ASP A 1 70 ? 5.610 -12.912 -8.935 1.00 83.44 70 ASP A O 1
ATOM 559 N N . THR A 1 71 ? 4.086 -12.262 -10.433 1.00 75.12 71 THR A N 1
ATOM 560 C CA . THR A 1 71 ? 2.985 -13.032 -9.846 1.00 75.12 71 THR A CA 1
ATOM 561 C C . THR A 1 71 ? 2.939 -14.441 -10.432 1.00 75.12 71 THR A C 1
ATOM 563 O O . THR A 1 71 ? 1.853 -14.940 -10.728 1.00 75.12 71 THR A O 1
ATOM 566 N N . PHE A 1 72 ? 4.113 -15.068 -10.648 1.00 61.09 72 PHE A N 1
ATOM 567 C CA . PHE A 1 72 ? 4.247 -16.377 -11.301 1.00 61.09 72 PHE A CA 1
ATOM 568 C C . PHE A 1 72 ? 3.178 -17.327 -10.768 1.00 61.09 72 PHE A C 1
ATOM 570 O O . PHE A 1 72 ? 3.198 -17.724 -9.600 1.00 61.09 72 PHE A O 1
ATOM 577 N N . ARG A 1 73 ? 2.228 -17.675 -11.644 1.00 57.56 73 ARG A N 1
ATOM 578 C CA . ARG A 1 73 ? 1.229 -18.695 -11.357 1.00 57.56 73 ARG A CA 1
ATOM 579 C C . ARG A 1 73 ? 2.000 -19.971 -11.051 1.00 57.56 73 ARG A C 1
ATOM 581 O O . ARG A 1 73 ? 2.570 -20.569 -11.961 1.00 57.56 73 ARG A O 1
ATOM 588 N N . LYS A 1 74 ? 2.032 -20.383 -9.782 1.00 52.69 74 LYS A N 1
ATOM 589 C CA . LYS A 1 74 ? 2.279 -21.788 -9.471 1.00 52.69 74 LYS A CA 1
ATOM 590 C C . LYS A 1 74 ? 1.108 -22.550 -10.087 1.00 52.69 74 LYS A C 1
ATOM 592 O O . LYS A 1 74 ? -0.008 -22.448 -9.583 1.00 52.69 74 LYS A O 1
ATOM 597 N N . GLY A 1 75 ? 1.363 -23.134 -11.257 1.00 45.84 75 GLY A N 1
ATOM 598 C CA . GLY A 1 75 ? 0.478 -24.104 -11.893 1.00 45.84 75 GLY A CA 1
ATOM 599 C C . GLY A 1 75 ? 0.365 -25.357 -11.046 1.00 45.84 75 GLY A C 1
ATOM 600 O O . GLY A 1 75 ? 1.344 -25.659 -10.323 1.00 45.84 75 GLY A O 1
#

Sequence (75 aa):
LAANKIDIRNEPKTIEKLARELYGEDQLDSFKLVTREEGEKLANKIGAYAFVECSVKDKVKHSISCTVWDTFRKG